Protein AF-A0A3M1DY25-F1 (afdb_monomer_lite)

Secondary structure (DSSP, 8-state):
-B-BS-TTT--B-HHHHHHHHHHHHHTT---EEPPPEEETTEEE---BEE----SS--HHHHHHHHHHHHHHHHHHHT--HHHHHHHHHHHHHHHS--

Radius of gyration: 14.25 Å; chains: 1; bounding box: 38×36×39 Å

Structure (mmCIF, N/CA/C/O backbone):
data_AF-A0A3M1DY25-F1
#
_entry.id   AF-A0A3M1DY25-F1
#
loop_
_atom_s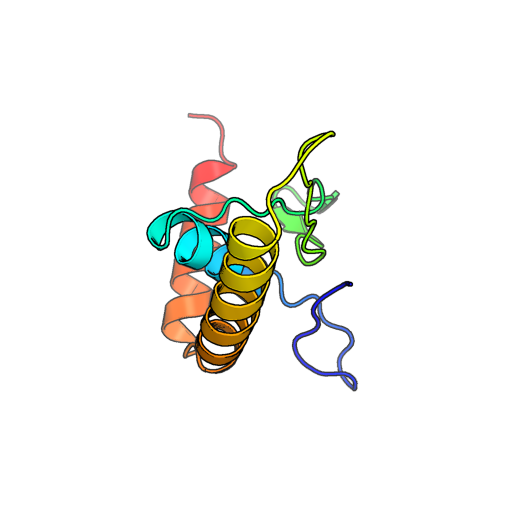ite.group_PDB
_atom_site.id
_atom_site.type_symbol
_atom_site.label_atom_id
_atom_site.label_alt_id
_atom_site.label_comp_id
_atom_site.label_asym_id
_atom_site.label_entity_id
_atom_site.label_seq_id
_atom_site.pdbx_PDB_ins_code
_atom_site.Cartn_x
_atom_site.Cartn_y
_atom_site.Cartn_z
_atom_site.occupancy
_atom_site.B_iso_or_equiv
_atom_site.auth_seq_id
_atom_site.auth_comp_id
_atom_site.auth_asym_id
_atom_site.auth_atom_id
_atom_site.pdbx_PDB_model_num
ATOM 1 N N . MET A 1 1 ? 3.715 -8.917 5.740 1.00 70.44 1 MET A N 1
ATOM 2 C CA . MET A 1 1 ? 3.634 -9.826 4.577 1.00 70.44 1 MET A CA 1
ATOM 3 C C . MET A 1 1 ? 4.396 -9.166 3.447 1.00 70.44 1 MET A C 1
ATOM 5 O O . MET A 1 1 ? 4.278 -7.955 3.309 1.00 70.44 1 MET A O 1
ATOM 9 N N . GLU A 1 2 ? 5.190 -9.928 2.703 1.00 81.88 2 GLU A N 1
ATOM 10 C CA . GLU A 1 2 ? 5.897 -9.444 1.514 1.00 81.88 2 GLU A CA 1
ATOM 11 C C . GLU A 1 2 ? 5.065 -9.744 0.264 1.00 81.88 2 GLU A C 1
ATOM 13 O O . GLU A 1 2 ? 4.595 -10.869 0.094 1.00 81.88 2 GLU A O 1
ATOM 18 N N . LEU A 1 3 ? 4.866 -8.744 -0.597 1.00 86.06 3 LEU A N 1
ATOM 19 C CA . LEU A 1 3 ? 4.169 -8.916 -1.872 1.00 86.06 3 LEU A CA 1
ATOM 20 C C . LEU A 1 3 ? 5.149 -9.370 -2.959 1.00 86.06 3 LEU A C 1
ATOM 22 O O . LEU A 1 3 ? 6.236 -8.807 -3.104 1.00 86.06 3 LEU A O 1
ATOM 26 N N . VAL A 1 4 ? 4.766 -10.370 -3.746 1.00 89.44 4 VAL A N 1
ATOM 27 C CA . VAL A 1 4 ? 5.542 -10.858 -4.896 1.00 89.44 4 VAL A CA 1
ATOM 28 C C . VAL A 1 4 ? 4.686 -10.804 -6.154 1.00 89.44 4 VAL A C 1
ATOM 30 O O . VAL A 1 4 ? 3.470 -10.954 -6.072 1.00 89.44 4 VAL A O 1
ATOM 33 N N . GLU A 1 5 ? 5.311 -10.577 -7.308 1.00 86.88 5 GLU A N 1
ATOM 34 C CA . GLU A 1 5 ? 4.618 -10.500 -8.606 1.00 86.88 5 GLU A CA 1
ATOM 35 C C . GLU A 1 5 ? 3.950 -11.833 -8.969 1.00 86.88 5 GLU A C 1
ATOM 37 O O . GLU A 1 5 ? 2.895 -11.865 -9.594 1.00 86.88 5 GLU A O 1
ATOM 42 N N . GLY A 1 6 ? 4.548 -12.936 -8.522 1.00 84.06 6 GLY A N 1
ATOM 43 C CA . GLY A 1 6 ? 3.968 -14.267 -8.592 1.00 84.06 6 GLY A CA 1
ATOM 44 C C . GLY A 1 6 ? 4.734 -15.229 -7.685 1.00 84.06 6 GLY A C 1
ATOM 45 O O . GLY A 1 6 ? 5.951 -15.064 -7.511 1.00 84.06 6 GLY A O 1
ATOM 46 N N . PRO A 1 7 ? 4.062 -16.225 -7.083 1.00 80.38 7 PRO A N 1
ATOM 47 C CA . PRO A 1 7 ? 4.708 -17.190 -6.194 1.00 80.38 7 PRO A CA 1
ATOM 48 C C . PRO A 1 7 ? 5.820 -17.990 -6.891 1.00 80.38 7 PRO A C 1
ATOM 50 O O . PRO A 1 7 ? 6.780 -18.397 -6.245 1.00 80.38 7 PRO A O 1
ATOM 53 N N . GLU A 1 8 ? 5.721 -18.187 -8.205 1.00 85.56 8 GLU A N 1
ATOM 54 C CA . GLU A 1 8 ? 6.708 -18.888 -9.027 1.00 85.56 8 GLU A CA 1
ATOM 55 C C . GLU A 1 8 ? 7.959 -18.062 -9.342 1.00 85.56 8 GLU A C 1
ATOM 57 O O . GLU A 1 8 ? 9.034 -18.630 -9.530 1.00 85.56 8 GLU A O 1
ATOM 62 N N . THR A 1 9 ? 7.837 -16.733 -9.403 1.00 83.88 9 THR A N 1
ATOM 63 C CA . THR A 1 9 ? 8.966 -15.854 -9.740 1.00 83.88 9 THR A CA 1
ATOM 64 C C . THR A 1 9 ? 9.733 -15.412 -8.500 1.00 83.88 9 THR A C 1
ATOM 66 O O . THR A 1 9 ? 10.937 -15.172 -8.579 1.00 83.88 9 THR A O 1
ATOM 69 N N . GLY A 1 10 ? 9.039 -15.268 -7.363 1.00 82.38 10 GLY A N 1
ATOM 70 C CA . GLY A 1 10 ? 9.601 -14.691 -6.140 1.00 82.38 10 GLY A CA 1
ATOM 71 C C . GLY A 1 10 ? 10.086 -13.247 -6.314 1.00 82.38 10 GLY A C 1
ATOM 72 O O . GLY A 1 10 ? 10.803 -12.733 -5.456 1.00 82.38 10 GLY A O 1
ATOM 73 N N . VAL A 1 11 ? 9.732 -12.590 -7.426 1.00 87.69 11 VAL A N 1
ATOM 74 C CA . VAL A 1 11 ? 10.137 -11.215 -7.714 1.00 87.69 11 VAL A CA 1
ATOM 75 C C . VAL A 1 11 ? 9.342 -10.281 -6.801 1.00 87.69 11 VAL A C 1
ATOM 77 O O . VAL A 1 11 ? 8.112 -10.361 -6.794 1.00 87.69 11 VAL A O 1
ATOM 80 N N . PRO A 1 12 ? 10.000 -9.392 -6.036 1.00 88.75 12 PRO A N 1
ATOM 81 C CA . PRO A 1 12 ? 9.307 -8.434 -5.182 1.00 88.75 12 PRO A CA 1
ATOM 82 C C . PRO A 1 12 ? 8.356 -7.542 -5.985 1.00 88.75 12 PRO A C 1
ATOM 84 O O . PRO A 1 12 ? 8.797 -6.870 -6.917 1.00 88.75 12 PRO A O 1
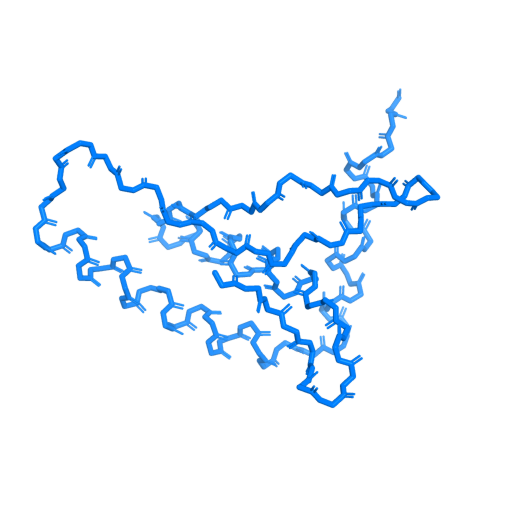ATOM 87 N N . ALA A 1 13 ? 7.087 -7.466 -5.577 1.00 91.50 13 ALA A N 1
ATOM 88 C CA . ALA A 1 13 ? 6.087 -6.585 -6.185 1.00 91.50 13 ALA A CA 1
ATOM 89 C C . ALA A 1 13 ? 6.237 -5.146 -5.670 1.00 91.50 13 ALA A C 1
ATOM 91 O O . ALA A 1 13 ? 5.374 -4.604 -4.977 1.00 91.50 13 ALA A O 1
ATOM 92 N N . THR A 1 14 ? 7.394 -4.552 -5.951 1.00 91.00 14 THR A N 1
ATOM 93 C CA . THR A 1 14 ? 7.830 -3.273 -5.380 1.00 91.00 14 THR A CA 1
ATOM 94 C C . THR A 1 14 ? 6.908 -2.130 -5.804 1.00 91.00 14 THR A C 1
ATOM 96 O O . THR A 1 14 ? 6.414 -1.385 -4.962 1.00 91.00 14 THR A O 1
ATOM 99 N N . GLU A 1 15 ? 6.618 -2.018 -7.097 1.00 91.94 15 GLU A N 1
ATOM 100 C CA . GLU A 1 15 ? 5.788 -0.949 -7.652 1.00 91.94 15 GLU A CA 1
ATOM 101 C C . GLU A 1 15 ? 4.339 -1.055 -7.165 1.00 91.94 15 GLU A C 1
ATOM 103 O O . GLU A 1 15 ? 3.715 -0.046 -6.842 1.00 91.94 15 GLU A O 1
ATOM 108 N N . ARG A 1 16 ? 3.816 -2.280 -7.033 1.00 93.38 16 ARG A N 1
ATOM 109 C CA . ARG A 1 16 ? 2.472 -2.511 -6.484 1.00 93.38 16 ARG A CA 1
ATOM 110 C C . ARG A 1 16 ? 2.381 -2.178 -5.011 1.00 93.38 16 ARG A C 1
ATOM 112 O O . ARG A 1 16 ? 1.389 -1.598 -4.591 1.00 93.38 16 ARG A O 1
ATOM 119 N N . ALA A 1 17 ? 3.403 -2.518 -4.232 1.00 93.19 17 ALA A N 1
ATOM 120 C CA . ALA A 1 17 ? 3.445 -2.160 -2.824 1.00 93.19 17 ALA A CA 1
ATOM 121 C C . ALA A 1 17 ? 3.486 -0.635 -2.632 1.00 93.19 17 ALA A C 1
ATOM 123 O O . ALA A 1 17 ? 2.801 -0.113 -1.755 1.00 93.19 17 ALA A O 1
ATOM 124 N N . VAL A 1 18 ? 4.217 0.091 -3.485 1.00 92.25 18 VAL A N 1
ATOM 125 C CA . VAL A 1 18 ? 4.202 1.564 -3.499 1.00 92.25 18 VAL A CA 1
ATOM 126 C C . VAL A 1 18 ? 2.823 2.103 -3.863 1.00 92.25 18 VAL A C 1
ATOM 128 O O . VAL A 1 18 ? 2.282 2.907 -3.104 1.00 92.25 18 VAL A O 1
ATOM 131 N N . ALA A 1 19 ? 2.214 1.607 -4.943 1.00 94.50 19 ALA A N 1
ATOM 132 C CA . ALA A 1 19 ? 0.866 2.013 -5.332 1.00 94.50 19 ALA A CA 1
ATOM 133 C C . ALA A 1 19 ? -0.154 1.770 -4.216 1.00 94.50 19 ALA A C 1
ATOM 135 O O . ALA A 1 19 ? -0.961 2.643 -3.920 1.00 94.50 19 ALA A O 1
ATOM 136 N N . LEU A 1 20 ? -0.097 0.603 -3.569 1.00 95.25 20 LEU A N 1
ATOM 137 C CA . LEU A 1 20 ? -0.985 0.229 -2.471 1.00 95.25 20 LEU A CA 1
ATOM 138 C C . LEU A 1 20 ? -0.964 1.275 -1.354 1.00 95.25 20 LEU A C 1
ATOM 140 O O . LEU A 1 20 ? -2.019 1.696 -0.881 1.00 95.25 20 LEU A O 1
ATOM 144 N N . VAL A 1 21 ? 0.228 1.714 -0.942 1.00 94.06 21 VAL A N 1
ATOM 145 C CA . VAL A 1 21 ? 0.375 2.708 0.129 1.00 94.06 21 VAL A CA 1
ATOM 146 C C . VAL A 1 21 ? -0.116 4.088 -0.305 1.00 94.06 21 VAL A C 1
ATOM 148 O O . VAL A 1 21 ? -0.819 4.740 0.468 1.00 94.06 21 VAL A O 1
ATOM 151 N N . GLU A 1 22 ? 0.190 4.521 -1.530 1.00 94.19 22 GLU A N 1
ATOM 152 C CA . GLU A 1 22 ? -0.304 5.800 -2.062 1.00 94.19 22 GLU A CA 1
ATOM 153 C C . GLU A 1 22 ? -1.840 5.815 -2.149 1.00 94.19 22 GLU A C 1
ATOM 155 O O . GLU A 1 22 ? -2.489 6.715 -1.616 1.00 94.19 22 GLU A O 1
ATOM 160 N N . MET A 1 23 ? -2.434 4.762 -2.713 1.00 96.69 23 MET A N 1
ATOM 161 C CA . MET A 1 23 ? -3.884 4.601 -2.854 1.00 96.69 23 MET A CA 1
ATOM 162 C C . MET A 1 23 ? -4.610 4.482 -1.505 1.00 96.69 23 MET A C 1
ATOM 164 O O . MET A 1 23 ? -5.754 4.927 -1.367 1.00 96.69 23 MET A O 1
ATOM 168 N N . ALA A 1 24 ? -3.986 3.873 -0.495 1.00 95.56 24 ALA A N 1
ATOM 169 C CA . ALA A 1 24 ? -4.538 3.837 0.857 1.00 95.56 24 ALA A CA 1
ATOM 170 C C . ALA A 1 24 ? -4.507 5.225 1.511 1.00 95.56 24 ALA A C 1
ATOM 172 O O . ALA A 1 24 ? -5.485 5.638 2.144 1.00 95.56 24 ALA A O 1
ATOM 173 N N . MET A 1 25 ? -3.419 5.976 1.307 1.00 94.44 25 MET A N 1
ATOM 174 C CA . MET A 1 25 ? -3.268 7.331 1.834 1.00 94.44 25 MET A CA 1
ATOM 175 C C . MET A 1 25 ? -4.331 8.276 1.260 1.00 94.44 25 MET A C 1
ATOM 177 O O . MET A 1 25 ? -4.931 9.045 2.013 1.00 94.44 25 MET A O 1
ATOM 181 N N . GLU A 1 26 ? -4.650 8.157 -0.033 1.00 96.19 26 GLU A N 1
ATOM 182 C CA . GLU A 1 26 ? -5.763 8.875 -0.678 1.00 96.19 26 GLU A CA 1
ATOM 183 C C . GLU A 1 26 ? -7.126 8.574 -0.026 1.00 96.19 26 GLU A C 1
ATOM 185 O O . GLU A 1 26 ? -8.011 9.429 0.011 1.00 96.19 26 GLU A O 1
ATOM 190 N N . ARG A 1 27 ? -7.281 7.389 0.580 1.00 96.38 27 ARG A N 1
ATOM 191 C CA . ARG A 1 27 ? -8.473 6.959 1.337 1.00 96.38 27 ARG A CA 1
ATOM 192 C C . ARG A 1 27 ? -8.395 7.275 2.839 1.00 96.38 27 ARG A C 1
ATOM 194 O O . ARG A 1 27 ? -9.248 6.835 3.618 1.00 96.38 27 ARG A O 1
ATOM 201 N N . SER A 1 28 ? -7.420 8.094 3.242 1.00 93.06 28 SER A N 1
ATOM 202 C CA . SER A 1 28 ? -7.132 8.485 4.631 1.00 93.06 28 SER A CA 1
ATOM 203 C C . SER A 1 28 ? -6.695 7.329 5.542 1.00 93.06 28 SER A C 1
ATOM 205 O O . SER A 1 28 ? -6.941 7.373 6.747 1.00 93.06 28 SER A O 1
ATOM 207 N N . VAL A 1 29 ? -6.043 6.304 4.987 1.00 92.94 29 VAL A N 1
ATOM 208 C CA . VAL A 1 29 ? -5.436 5.205 5.750 1.00 92.94 29 VAL A CA 1
ATOM 209 C C . VAL A 1 29 ? -3.938 5.182 5.482 1.00 92.94 29 VAL A C 1
ATOM 211 O O . VAL A 1 29 ? -3.497 5.162 4.340 1.00 92.94 29 VAL A O 1
ATOM 214 N N . ILE A 1 30 ? -3.139 5.207 6.547 1.00 92.25 30 ILE A N 1
ATOM 215 C CA . ILE A 1 30 ? -1.683 5.271 6.434 1.00 92.25 30 ILE A CA 1
ATOM 216 C C . ILE A 1 30 ? -1.112 3.876 6.661 1.00 92.25 30 ILE A C 1
ATOM 218 O O . ILE A 1 30 ? -1.157 3.343 7.771 1.00 92.25 30 ILE A O 1
ATOM 222 N N . PHE A 1 31 ? -0.527 3.325 5.606 1.00 92.12 31 PHE A N 1
ATOM 223 C CA . PHE A 1 31 ? 0.362 2.176 5.683 1.00 92.12 31 PHE A CA 1
ATOM 224 C C . PHE A 1 31 ? 1.799 2.628 5.462 1.00 92.12 31 PHE A C 1
ATOM 226 O O . PHE A 1 31 ? 2.058 3.703 4.926 1.00 92.12 31 PHE A O 1
ATOM 233 N N . ASP A 1 32 ? 2.738 1.804 5.900 1.00 90.19 32 ASP A N 1
ATOM 234 C CA . ASP A 1 32 ? 4.157 2.039 5.670 1.00 90.19 32 ASP A CA 1
ATOM 235 C C . ASP A 1 32 ? 4.744 0.882 4.865 1.00 90.19 32 ASP A C 1
ATOM 237 O O . ASP A 1 32 ? 4.190 -0.219 4.842 1.00 90.19 32 ASP A O 1
ATOM 241 N N . LEU A 1 33 ? 5.875 1.129 4.220 1.00 87.81 33 LEU A N 1
ATOM 242 C CA . LEU A 1 33 ? 6.644 0.086 3.558 1.00 87.81 33 LEU A CA 1
ATOM 243 C C . LEU A 1 33 ? 7.889 -0.248 4.369 1.00 87.81 33 LEU A C 1
ATOM 245 O O . LEU A 1 33 ? 8.356 0.534 5.198 1.00 87.81 33 LEU A O 1
ATOM 249 N N . ASP A 1 34 ? 8.455 -1.422 4.120 1.00 81.31 34 ASP A N 1
ATOM 250 C CA . ASP A 1 34 ? 9.826 -1.683 4.534 1.00 81.31 34 ASP A CA 1
ATOM 251 C C . ASP A 1 34 ? 10.781 -0.615 3.989 1.00 81.31 34 ASP A C 1
ATOM 253 O O . ASP A 1 34 ? 10.604 -0.086 2.887 1.00 81.31 34 ASP A O 1
ATOM 257 N N . THR A 1 35 ? 11.788 -0.274 4.798 1.00 71.25 35 THR A N 1
ATOM 258 C CA . THR A 1 35 ? 12.885 0.574 4.336 1.00 71.25 35 THR A CA 1
ATOM 259 C C . THR A 1 35 ? 13.546 -0.159 3.171 1.00 71.25 35 THR A C 1
ATOM 261 O O . THR A 1 35 ? 13.952 -1.305 3.363 1.00 71.25 35 THR A O 1
ATOM 264 N N . PRO A 1 36 ? 13.630 0.448 1.976 1.00 69.25 36 PRO A N 1
ATOM 265 C CA . PRO A 1 36 ? 14.179 -0.240 0.820 1.00 69.25 36 PRO A CA 1
ATOM 266 C C . PRO A 1 36 ? 15.659 -0.559 1.038 1.00 69.25 36 PRO A C 1
ATOM 268 O O . PRO A 1 36 ? 16.419 0.296 1.501 1.00 69.25 36 PRO A O 1
ATOM 271 N N . ASP A 1 37 ? 16.078 -1.752 0.625 1.00 68.62 37 ASP A N 1
ATOM 272 C CA . ASP A 1 37 ? 17.491 -2.009 0.363 1.00 68.62 37 ASP A CA 1
ATOM 273 C C . ASP A 1 37 ? 17.887 -1.180 -0.863 1.00 68.62 37 ASP A C 1
ATOM 275 O O . ASP A 1 37 ? 17.168 -1.165 -1.857 1.00 68.62 37 ASP A O 1
ATOM 279 N N . VAL A 1 38 ? 19.026 -0.490 -0.851 1.00 67.94 38 VAL A N 1
ATOM 280 C CA . VAL A 1 38 ? 19.523 0.170 -2.070 1.00 67.94 38 VAL A CA 1
ATOM 281 C C . VAL A 1 38 ? 20.489 -0.774 -2.771 1.00 67.94 38 VAL A C 1
ATOM 283 O O . VAL A 1 38 ? 21.583 -1.038 -2.27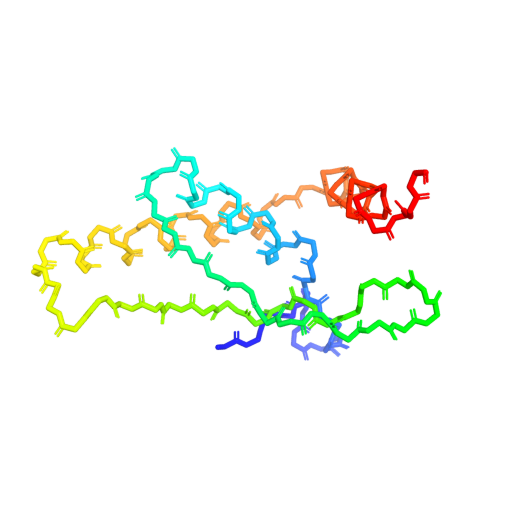3 1.00 67.94 38 VAL A O 1
ATOM 286 N N . VAL A 1 39 ? 20.106 -1.269 -3.947 1.00 67.06 39 VAL A N 1
ATOM 287 C CA . VAL A 1 39 ? 20.943 -2.138 -4.782 1.00 67.06 39 VAL A CA 1
ATOM 288 C C . VAL A 1 39 ? 21.254 -1.397 -6.078 1.00 67.06 39 VAL A C 1
ATOM 290 O O . VAL A 1 39 ? 20.352 -0.979 -6.795 1.00 67.06 39 VAL A O 1
ATOM 293 N N . HIS A 1 40 ? 22.541 -1.190 -6.371 1.00 69.12 40 HIS A N 1
ATOM 294 C CA . HIS A 1 40 ? 23.009 -0.438 -7.549 1.00 69.12 40 HIS A CA 1
ATOM 295 C C . HIS A 1 40 ? 22.422 0.983 -7.690 1.00 69.12 40 HIS A C 1
ATOM 297 O O . HIS A 1 40 ? 22.223 1.466 -8.799 1.00 69.12 40 HIS A O 1
ATOM 303 N N . GLY A 1 41 ? 22.155 1.665 -6.571 1.00 65.44 41 GLY A N 1
ATOM 304 C CA . GLY A 1 41 ? 21.575 3.016 -6.578 1.00 65.44 41 GLY A CA 1
ATOM 305 C C . GLY A 1 41 ? 20.062 3.051 -6.812 1.00 65.44 41 GLY A C 1
ATOM 306 O O . GLY A 1 41 ? 19.501 4.135 -6.936 1.00 65.44 41 GLY A O 1
ATOM 307 N N . LEU A 1 42 ? 19.401 1.890 -6.842 1.00 62.62 42 LEU A N 1
ATOM 308 C CA . LEU A 1 42 ? 17.954 1.763 -6.985 1.00 62.62 42 LEU A CA 1
ATOM 309 C C . LEU A 1 42 ? 17.331 1.191 -5.702 1.00 62.62 42 LEU A C 1
ATOM 311 O O . LEU A 1 42 ? 17.931 0.302 -5.088 1.00 62.62 42 LEU A O 1
ATOM 315 N N . PRO A 1 43 ? 16.132 1.649 -5.295 1.00 64.88 43 PRO A N 1
ATOM 316 C CA . PRO A 1 43 ? 15.376 1.000 -4.233 1.00 64.88 43 PRO A CA 1
ATOM 317 C C . PRO A 1 43 ? 14.994 -0.417 -4.680 1.00 64.88 43 PRO A C 1
ATOM 319 O O . PRO A 1 43 ? 14.240 -0.598 -5.633 1.00 64.88 43 PRO A O 1
ATOM 322 N N . ALA A 1 44 ? 15.510 -1.422 -3.991 1.00 68.44 44 ALA A N 1
ATOM 323 C CA . ALA A 1 44 ? 15.179 -2.826 -4.149 1.00 68.44 44 ALA A CA 1
ATOM 324 C C . ALA A 1 44 ? 14.401 -3.314 -2.918 1.00 68.44 44 ALA A C 1
ATOM 326 O O . ALA A 1 44 ? 14.621 -2.851 -1.800 1.00 68.44 44 ALA A O 1
ATOM 327 N N . ARG A 1 45 ? 13.493 -4.279 -3.125 1.00 69.50 45 ARG A N 1
ATOM 328 C CA . ARG A 1 45 ? 12.765 -4.985 -2.048 1.00 69.50 45 ARG A CA 1
ATOM 329 C C . ARG A 1 45 ? 11.933 -4.066 -1.146 1.00 69.50 45 ARG A C 1
ATOM 331 O O . ARG A 1 45 ? 11.977 -4.155 0.075 1.00 69.50 45 ARG A O 1
ATOM 338 N N . ARG A 1 46 ? 11.135 -3.187 -1.759 1.00 78.69 46 ARG A N 1
ATOM 339 C CA . ARG A 1 46 ? 10.176 -2.332 -1.042 1.00 78.69 46 ARG A CA 1
ATOM 340 C C . ARG A 1 46 ? 8.756 -2.897 -1.127 1.00 78.69 46 ARG A C 1
ATOM 342 O O . ARG A 1 46 ? 7.847 -2.226 -1.594 1.00 78.69 46 ARG A O 1
ATOM 349 N N . ASN A 1 47 ? 8.587 -4.158 -0.737 1.00 86.75 47 ASN A N 1
ATOM 350 C CA . ASN A 1 47 ? 7.363 -4.939 -0.957 1.00 86.75 47 ASN A CA 1
ATOM 351 C C . ASN A 1 47 ? 6.669 -5.423 0.329 1.00 86.75 47 ASN A C 1
ATOM 353 O O . ASN A 1 47 ? 5.605 -6.039 0.255 1.00 86.75 47 ASN A O 1
ATOM 357 N N . GLY A 1 48 ? 7.251 -5.165 1.501 1.00 89.00 48 GLY A N 1
ATOM 358 C CA . GLY A 1 48 ? 6.616 -5.434 2.787 1.00 89.00 48 GLY A CA 1
ATOM 359 C C . GLY A 1 48 ? 5.703 -4.288 3.210 1.00 89.00 48 GLY A C 1
ATOM 360 O O . GLY A 1 48 ? 6.183 -3.181 3.447 1.00 89.00 48 GLY A O 1
ATOM 361 N N . VAL A 1 49 ? 4.396 -4.548 3.324 1.00 89.56 49 VAL A N 1
ATOM 362 C CA . VAL A 1 49 ? 3.417 -3.566 3.823 1.00 89.56 49 VAL A CA 1
ATOM 363 C C . VAL A 1 49 ? 3.267 -3.709 5.336 1.00 89.56 49 VAL A C 1
ATOM 365 O O . VAL A 1 49 ? 3.054 -4.810 5.858 1.00 89.56 49 VAL A O 1
ATOM 368 N N . LYS A 1 50 ? 3.379 -2.586 6.047 1.00 88.94 50 LYS A N 1
ATOM 369 C CA . LYS A 1 50 ? 3.295 -2.492 7.504 1.00 88.94 50 LYS A CA 1
ATOM 370 C C . LYS A 1 50 ? 2.049 -1.733 7.924 1.00 88.94 50 LYS A C 1
ATOM 372 O O . LYS A 1 50 ? 1.846 -0.580 7.549 1.00 88.94 50 LYS A O 1
ATOM 377 N N . ILE A 1 51 ? 1.286 -2.364 8.807 1.00 86.44 51 ILE A N 1
ATOM 378 C CA . ILE A 1 51 ? 0.201 -1.734 9.553 1.00 86.44 51 ILE A CA 1
ATOM 379 C C . ILE A 1 51 ? 0.764 -1.367 10.927 1.00 86.44 51 ILE A C 1
ATOM 381 O O . ILE A 1 51 ? 1.242 -2.234 11.658 1.00 86.44 51 ILE A O 1
ATOM 385 N N . LYS A 1 52 ? 0.757 -0.075 11.261 1.00 81.00 52 LYS A N 1
ATOM 386 C CA . LYS A 1 52 ? 1.254 0.455 12.540 1.00 81.00 52 LYS A CA 1
ATOM 387 C C . LYS A 1 52 ? 0.087 1.093 13.298 1.00 81.00 52 LYS A C 1
ATOM 389 O O . LYS A 1 52 ? -0.080 2.310 13.220 1.00 81.00 52 LYS A O 1
ATOM 394 N N . PRO A 1 53 ? -0.755 0.297 13.980 1.00 78.00 53 PRO A N 1
ATOM 395 C CA . PRO A 1 53 ? -1.868 0.858 14.725 1.00 78.00 53 PRO A CA 1
ATOM 396 C C . PRO A 1 53 ? -1.345 1.698 15.905 1.00 78.00 53 PRO A C 1
ATOM 398 O O . PRO A 1 53 ? -0.300 1.375 16.481 1.00 78.00 53 PRO A O 1
ATOM 401 N N . PRO A 1 54 ? -2.047 2.777 16.286 1.00 81.81 54 PRO A N 1
ATOM 402 C CA . PRO A 1 54 ? -1.763 3.493 17.525 1.00 81.81 54 PRO A CA 1
ATOM 403 C C . PRO A 1 54 ? -1.987 2.586 18.747 1.00 81.81 54 PRO A C 1
ATOM 405 O O . PRO A 1 54 ? -2.686 1.578 18.665 1.00 81.81 54 PRO A O 1
ATOM 408 N N . LEU A 1 55 ? -1.430 2.972 19.905 1.00 80.50 55 LEU A N 1
ATOM 409 C CA . LEU A 1 55 ? -1.564 2.224 21.171 1.00 80.50 55 LEU A CA 1
ATOM 410 C C . LEU A 1 55 ? -3.035 1.952 21.547 1.00 80.50 55 LEU A C 1
ATOM 412 O O . LEU A 1 55 ? -3.345 0.957 22.193 1.00 80.50 55 LEU A O 1
ATOM 416 N N . THR A 1 56 ? -3.926 2.846 21.122 1.00 86.81 56 THR A N 1
ATOM 417 C CA . THR A 1 56 ? -5.379 2.719 21.216 1.00 86.81 56 THR A CA 1
ATOM 418 C C . THR A 1 56 ? -5.983 3.038 19.854 1.00 86.81 56 THR A C 1
ATOM 420 O O . THR A 1 56 ? -5.775 4.142 19.348 1.00 86.81 56 THR A O 1
ATOM 423 N N . ILE A 1 57 ? -6.737 2.101 19.284 1.00 91.31 57 ILE A N 1
ATOM 424 C CA . ILE A 1 57 ? -7.486 2.256 18.032 1.00 91.31 57 ILE A CA 1
ATOM 425 C C . ILE A 1 57 ? -8.947 1.880 18.296 1.00 91.31 57 ILE A C 1
ATOM 427 O O . ILE A 1 57 ? -9.201 0.935 19.045 1.00 91.31 57 ILE A O 1
ATOM 431 N N . ALA A 1 58 ? -9.896 2.636 17.743 1.00 93.56 58 ALA A N 1
ATOM 432 C CA . ALA A 1 58 ? -11.308 2.261 17.807 1.00 93.56 58 ALA A CA 1
ATOM 433 C C . ALA A 1 58 ? -11.599 1.099 16.841 1.00 93.56 58 ALA A C 1
ATOM 435 O O . ALA A 1 58 ? -10.943 0.986 15.803 1.00 93.56 58 ALA A O 1
ATOM 436 N N . GLU A 1 59 ? -12.579 0.254 17.159 1.00 93.31 59 GLU A N 1
ATOM 437 C CA . GLU A 1 59 ? -12.950 -0.902 16.327 1.00 93.31 59 GLU A CA 1
ATOM 438 C C . GLU A 1 59 ? -13.336 -0.459 14.911 1.00 93.31 59 GLU A C 1
ATOM 440 O O . GLU A 1 59 ? -12.805 -0.969 13.932 1.00 93.31 59 GLU A O 1
ATOM 445 N N . GLU A 1 60 ? -14.096 0.628 14.787 1.00 94.19 60 GLU A N 1
ATOM 446 C CA . GLU A 1 60 ? -14.521 1.168 13.494 1.00 94.19 60 GLU A CA 1
ATOM 447 C C . GLU A 1 60 ? -13.343 1.701 12.659 1.00 94.19 60 GLU A C 1
ATOM 449 O O . GLU A 1 60 ? -13.397 1.742 11.429 1.00 94.19 60 GLU A O 1
ATOM 454 N N . GLN A 1 61 ? -12.263 2.140 13.316 1.00 92.12 61 GLN A N 1
ATOM 455 C CA . GLN A 1 61 ? -11.039 2.558 12.630 1.00 92.12 61 GLN A CA 1
ATOM 456 C C . GLN A 1 61 ? -10.226 1.355 12.151 1.00 92.12 61 GLN A C 1
ATOM 458 O O . GLN A 1 61 ? -9.598 1.442 11.095 1.00 92.12 61 GLN A O 1
ATOM 463 N N . LEU A 1 62 ? -10.225 0.261 12.919 1.00 92.19 62 LEU A N 1
ATOM 464 C CA . LEU A 1 62 ? -9.611 -0.998 12.517 1.00 92.19 62 LEU A CA 1
ATOM 465 C C . LEU A 1 62 ? -10.344 -1.581 11.307 1.00 92.19 62 LEU A C 1
ATOM 467 O O . LEU A 1 62 ? -9.695 -1.849 10.299 1.00 92.19 62 LEU A O 1
ATOM 471 N N . ASP A 1 63 ? -11.669 -1.691 11.380 1.00 94.75 63 ASP A N 1
ATOM 472 C CA . ASP A 1 63 ? -12.500 -2.226 10.298 1.00 94.75 63 ASP A CA 1
ATOM 473 C C . ASP A 1 63 ? -12.302 -1.421 9.017 1.00 94.75 63 ASP A C 1
ATOM 475 O O . ASP A 1 63 ? -11.935 -1.968 7.980 1.00 94.75 63 ASP A O 1
ATOM 479 N N . ARG A 1 64 ? -12.380 -0.087 9.111 1.00 93.56 64 ARG A N 1
ATOM 480 C CA . ARG A 1 64 ? -12.112 0.787 7.965 1.00 93.56 64 ARG A CA 1
ATOM 481 C C . ARG A 1 64 ? -10.714 0.581 7.382 1.00 93.56 64 ARG A C 1
ATOM 483 O O . ARG A 1 64 ? -10.547 0.664 6.167 1.00 93.56 64 ARG A O 1
ATOM 490 N N . ALA A 1 65 ? -9.693 0.387 8.216 1.00 93.69 65 ALA A N 1
ATOM 491 C CA . ALA A 1 65 ? -8.336 0.169 7.725 1.00 93.69 65 ALA A CA 1
ATOM 492 C C . ALA A 1 65 ? -8.216 -1.162 6.969 1.00 93.69 65 ALA A C 1
ATOM 494 O O . ALA A 1 65 ? -7.526 -1.208 5.953 1.00 93.69 65 ALA A O 1
ATOM 495 N N . LEU A 1 66 ? -8.896 -2.213 7.436 1.00 94.25 66 LEU A N 1
ATOM 496 C CA . LEU A 1 66 ? -8.930 -3.518 6.777 1.00 94.25 66 LEU A CA 1
ATOM 497 C C . LEU A 1 66 ? -9.721 -3.470 5.462 1.00 94.25 66 LEU A C 1
ATOM 499 O O . LEU A 1 66 ? -9.203 -3.931 4.448 1.00 94.25 66 LEU A O 1
ATOM 503 N N . ASP A 1 67 ? -10.888 -2.821 5.449 1.00 96.62 67 ASP A N 1
ATOM 504 C CA . ASP A 1 67 ? -11.702 -2.631 4.239 1.00 96.62 67 ASP A CA 1
ATOM 505 C C . ASP A 1 67 ? -10.924 -1.868 3.159 1.00 96.62 67 ASP A C 1
ATOM 507 O O . ASP A 1 67 ? -10.897 -2.242 1.985 1.00 96.62 67 ASP A O 1
ATOM 511 N N . VAL A 1 68 ? -10.246 -0.784 3.557 1.00 96.56 68 VAL A N 1
ATOM 512 C CA . VAL A 1 68 ? -9.405 -0.013 2.638 1.00 96.56 68 VAL A CA 1
ATOM 513 C C . VAL A 1 68 ? -8.239 -0.859 2.148 1.00 96.56 68 VAL A C 1
ATOM 515 O O . VAL A 1 68 ? -7.949 -0.803 0.958 1.00 96.56 68 VAL A O 1
ATOM 518 N N . PHE A 1 69 ? -7.586 -1.625 3.030 1.00 95.12 69 PHE A N 1
ATOM 519 C CA . PHE A 1 69 ? -6.473 -2.501 2.663 1.00 95.12 69 PHE A CA 1
ATOM 520 C C . PHE A 1 69 ? -6.874 -3.519 1.591 1.00 95.12 69 PHE A C 1
ATOM 522 O O . PHE A 1 69 ? -6.157 -3.660 0.603 1.00 95.12 69 PHE A O 1
ATOM 529 N N . GLU A 1 70 ? -8.013 -4.191 1.763 1.00 95.81 70 GLU A N 1
ATOM 530 C CA . GLU A 1 70 ? -8.534 -5.157 0.792 1.00 95.81 70 GLU A CA 1
ATOM 531 C C . GLU A 1 70 ? -8.802 -4.489 -0.561 1.00 95.81 70 GLU A C 1
ATOM 533 O O . GLU A 1 70 ? -8.232 -4.903 -1.572 1.00 95.81 70 GLU A O 1
ATOM 538 N N . ALA A 1 71 ? -9.551 -3.382 -0.570 1.00 97.31 71 ALA A N 1
ATOM 539 C CA . ALA A 1 71 ? -9.881 -2.664 -1.800 1.00 97.31 71 ALA A CA 1
ATOM 540 C C . ALA A 1 71 ? -8.630 -2.190 -2.562 1.00 97.31 71 ALA A C 1
ATOM 542 O O . ALA A 1 71 ? -8.519 -2.370 -3.776 1.00 97.31 71 ALA A O 1
ATOM 543 N N . VAL A 1 72 ? -7.649 -1.606 -1.862 1.00 96.44 72 VAL A N 1
ATOM 544 C CA . VAL A 1 72 ? -6.424 -1.127 -2.524 1.00 96.44 72 VAL A CA 1
ATOM 545 C C . VAL A 1 72 ? -5.532 -2.270 -2.999 1.00 96.44 72 VAL A C 1
ATOM 547 O O . VAL A 1 72 ? -4.792 -2.099 -3.967 1.00 96.44 72 VAL A O 1
ATOM 550 N N . LEU A 1 73 ? -5.576 -3.428 -2.334 1.00 94.12 73 LEU A N 1
ATOM 551 C CA . LEU A 1 73 ? -4.812 -4.602 -2.735 1.00 94.12 73 LEU A CA 1
ATOM 552 C C . LEU A 1 73 ? -5.369 -5.179 -4.040 1.00 94.12 73 LEU A C 1
ATOM 554 O O . LEU A 1 73 ? -4.594 -5.452 -4.957 1.00 94.12 73 LEU A O 1
ATOM 558 N N . GLU A 1 74 ? -6.693 -5.295 -4.155 1.00 95.38 74 GLU A N 1
ATOM 559 C CA . GLU A 1 74 ? -7.3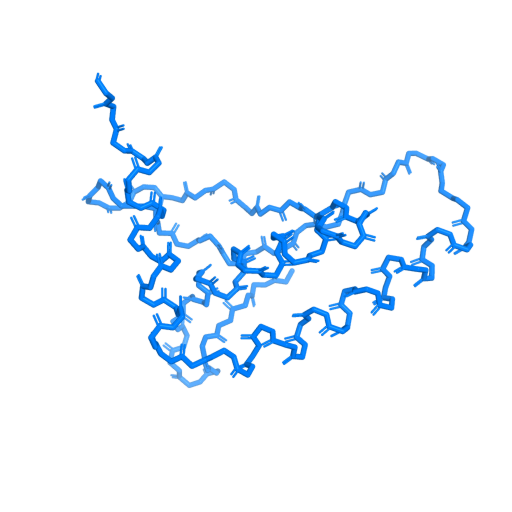64 -5.720 -5.389 1.00 95.38 74 GLU A CA 1
ATOM 560 C C . GLU A 1 74 ? -7.038 -4.786 -6.564 1.00 95.38 74 GLU A C 1
ATOM 562 O O . GLU A 1 74 ? -6.678 -5.242 -7.655 1.00 95.38 74 GLU A O 1
ATOM 567 N N . GLU A 1 75 ? -7.081 -3.473 -6.330 1.00 96.06 75 GLU A N 1
ATOM 568 C CA . GLU A 1 75 ? -6.742 -2.469 -7.341 1.00 96.06 75 GLU A CA 1
ATOM 569 C C . GLU A 1 75 ? -5.263 -2.532 -7.750 1.00 96.06 75 GLU A C 1
ATOM 571 O O . GLU A 1 75 ? -4.954 -2.533 -8.944 1.00 96.06 75 GLU A O 1
ATOM 576 N N . ALA A 1 76 ? -4.343 -2.645 -6.783 1.00 93.69 76 ALA A N 1
ATOM 577 C CA . ALA A 1 76 ? -2.905 -2.715 -7.043 1.00 93.69 76 ALA A CA 1
ATOM 578 C C . ALA A 1 76 ? -2.524 -3.940 -7.888 1.00 93.69 76 ALA A C 1
ATOM 580 O O . ALA A 1 76 ? -1.666 -3.849 -8.771 1.00 93.69 76 ALA A O 1
ATOM 581 N N . VAL A 1 77 ? -3.168 -5.089 -7.660 1.00 89.56 77 VAL A N 1
ATOM 582 C CA . VAL A 1 77 ? -2.939 -6.308 -8.454 1.00 89.56 77 VAL A CA 1
ATOM 583 C C . VAL A 1 77 ? -3.357 -6.100 -9.912 1.00 89.56 77 VAL A C 1
ATOM 585 O O . VAL A 1 77 ? -2.654 -6.552 -10.819 1.00 89.56 77 VAL A 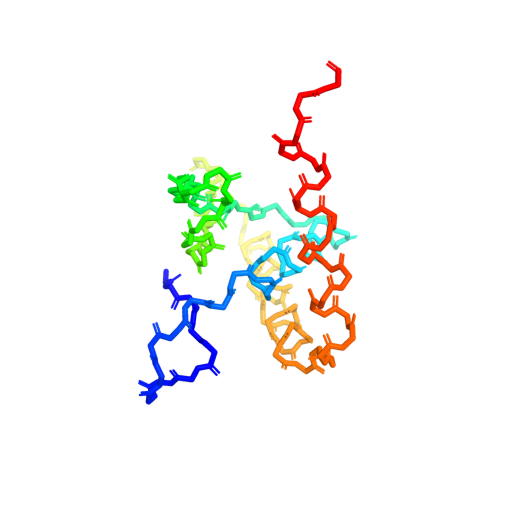O 1
ATOM 588 N N . CYS A 1 78 ? -4.433 -5.350 -10.145 1.00 93.00 78 CYS A N 1
ATOM 589 C CA . CYS A 1 78 ? -4.976 -5.079 -11.476 1.00 93.00 78 CYS A CA 1
ATOM 590 C C . CYS A 1 78 ? -4.229 -3.987 -12.263 1.00 93.00 78 CYS A C 1
ATOM 592 O O . CYS A 1 78 ? -4.587 -3.720 -13.414 1.00 93.00 78 CYS A O 1
ATOM 594 N N . LEU A 1 79 ? -3.204 -3.346 -11.686 1.00 94.69 79 LEU A N 1
ATOM 595 C CA . LEU A 1 79 ? -2.483 -2.270 -12.364 1.00 94.69 79 LEU A CA 1
ATOM 596 C C . LEU A 1 79 ? -1.802 -2.759 -13.655 1.00 94.69 79 LEU A C 1
ATOM 598 O O . LEU A 1 79 ? -1.072 -3.758 -13.639 1.00 94.69 79 LEU A O 1
ATOM 602 N N . PRO A 1 80 ? -1.987 -2.044 -14.781 1.00 95.25 80 PRO A N 1
ATOM 603 C CA . PRO A 1 80 ? -1.343 -2.395 -16.036 1.00 95.25 80 PRO A CA 1
ATOM 604 C C . PRO A 1 80 ? 0.158 -2.095 -15.983 1.00 95.25 80 PRO A C 1
ATOM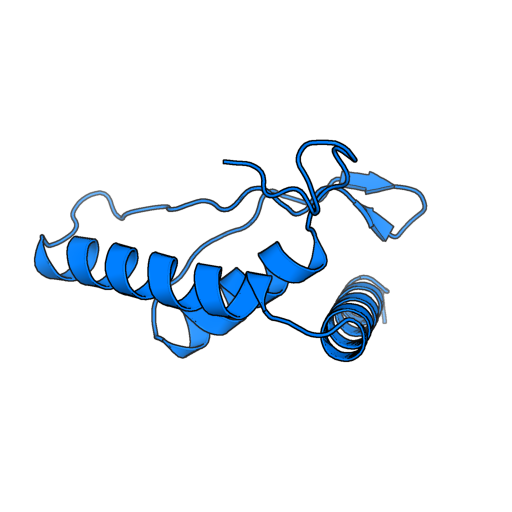 606 O O . PRO A 1 80 ? 0.607 -1.194 -15.274 1.00 95.25 80 PRO A O 1
ATOM 609 N N . ALA A 1 81 ? 0.938 -2.787 -16.818 1.00 92.44 81 ALA A N 1
ATOM 610 C CA . ALA A 1 81 ? 2.392 -2.616 -16.885 1.00 92.44 81 ALA A CA 1
ATOM 611 C C . ALA A 1 81 ? 2.836 -1.155 -17.100 1.00 92.44 81 ALA A C 1
ATOM 613 O O . ALA A 1 81 ? 3.839 -0.728 -16.535 1.00 92.44 81 ALA A O 1
ATOM 614 N N . SER A 1 82 ? 2.071 -0.368 -17.862 1.00 95.62 82 SER A N 1
ATOM 615 C CA . SER A 1 82 ? 2.347 1.057 -18.073 1.00 95.62 82 SER A CA 1
ATOM 616 C C . SER A 1 82 ? 2.245 1.892 -16.793 1.00 95.62 82 SER A C 1
ATOM 618 O O . SER A 1 82 ? 3.032 2.817 -16.610 1.00 95.62 82 SER A O 1
ATOM 620 N N . ALA A 1 83 ? 1.307 1.568 -15.898 1.00 95.00 83 ALA A N 1
ATOM 621 C CA . ALA A 1 83 ? 1.172 2.247 -14.613 1.00 95.00 83 ALA A CA 1
ATOM 622 C C . ALA A 1 83 ? 2.339 1.895 -13.680 1.00 95.00 83 ALA A C 1
ATOM 624 O O . ALA A 1 83 ? 2.897 2.777 -13.032 1.00 95.00 83 ALA A O 1
ATOM 625 N N . LEU A 1 84 ? 2.754 0.626 -13.663 1.00 92.81 84 LEU A N 1
ATOM 626 C CA . LEU A 1 84 ? 3.899 0.175 -12.865 1.00 92.81 84 LEU A CA 1
ATOM 627 C C . LEU A 1 84 ? 5.200 0.839 -13.314 1.00 92.81 84 LEU A C 1
ATOM 629 O O . LEU A 1 84 ? 5.983 1.281 -12.480 1.00 92.81 84 LEU A O 1
ATOM 633 N N . GLU A 1 85 ? 5.414 0.957 -14.625 1.00 92.06 85 GLU A N 1
ATOM 634 C CA . GLU A 1 85 ? 6.600 1.625 -15.166 1.00 92.06 85 GLU A CA 1
ATOM 635 C C . GLU A 1 85 ? 6.627 3.114 -14.794 1.00 92.06 85 GLU A C 1
ATOM 637 O O . GLU A 1 85 ? 7.670 3.650 -14.422 1.00 92.06 85 GLU A O 1
ATOM 642 N N . TYR A 1 86 ? 5.468 3.776 -14.803 1.00 92.94 86 TYR A N 1
ATOM 643 C CA . TYR A 1 86 ? 5.349 5.154 -14.328 1.00 92.94 86 TYR A CA 1
ATOM 644 C C . TYR A 1 86 ? 5.696 5.294 -12.837 1.00 92.94 86 TYR A C 1
ATOM 646 O O . TYR A 1 86 ? 6.430 6.209 -12.457 1.00 92.94 86 TYR A O 1
ATOM 654 N N . ILE A 1 87 ? 5.215 4.376 -11.992 1.00 91.88 87 ILE A N 1
ATOM 655 C CA . ILE A 1 87 ? 5.547 4.347 -10.559 1.00 91.88 87 ILE A CA 1
ATOM 656 C C . ILE A 1 87 ? 7.052 4.147 -10.368 1.00 91.88 87 ILE A C 1
ATOM 658 O O . ILE A 1 87 ? 7.685 4.898 -9.626 1.00 91.88 87 ILE A O 1
ATOM 662 N N . ARG A 1 88 ? 7.647 3.189 -11.084 1.00 89.12 88 ARG A N 1
ATOM 663 C CA . ARG A 1 88 ? 9.092 2.941 -11.057 1.00 89.12 88 ARG A CA 1
ATOM 664 C C . ARG A 1 88 ? 9.883 4.201 -11.400 1.00 89.12 88 ARG A C 1
ATOM 666 O O . ARG A 1 88 ? 10.810 4.550 -10.672 1.00 89.12 88 ARG A O 1
ATOM 673 N N . GLN A 1 89 ? 9.499 4.909 -12.459 1.00 89.31 89 GLN A N 1
ATOM 674 C CA . GLN A 1 89 ? 10.162 6.146 -12.865 1.00 89.31 89 GLN A CA 1
ATOM 675 C C . GLN A 1 89 ? 10.096 7.217 -11.763 1.00 89.31 89 GLN A C 1
ATOM 677 O O . GLN A 1 89 ? 11.122 7.795 -11.406 1.00 89.31 89 GLN A O 1
ATOM 682 N N . LYS A 1 90 ? 8.927 7.413 -11.138 1.00 88.19 90 LYS A N 1
ATOM 683 C CA . LYS A 1 90 ? 8.775 8.331 -9.996 1.00 88.19 90 LYS A CA 1
ATOM 684 C C . LYS A 1 90 ? 9.639 7.960 -8.795 1.00 88.19 90 LYS A C 1
ATOM 686 O O . LYS A 1 90 ? 10.182 8.840 -8.123 1.00 88.19 90 LYS A O 1
ATOM 691 N N . MET A 1 91 ? 9.759 6.666 -8.505 1.00 84.56 91 MET A N 1
ATOM 692 C CA . MET A 1 91 ? 10.610 6.182 -7.418 1.00 84.56 91 MET A CA 1
ATOM 693 C C . MET A 1 91 ? 12.082 6.510 -7.675 1.00 84.56 91 MET A C 1
ATOM 695 O O . MET A 1 91 ? 12.778 6.924 -6.751 1.00 84.56 91 MET A O 1
ATOM 699 N N . ILE A 1 92 ? 12.543 6.347 -8.918 1.00 84.25 92 ILE A N 1
ATOM 700 C CA . ILE A 1 92 ? 13.911 6.682 -9.329 1.00 84.25 92 ILE A CA 1
ATOM 701 C C . ILE A 1 92 ? 14.154 8.186 -9.189 1.00 84.25 92 ILE A C 1
ATOM 703 O O . ILE A 1 92 ? 15.141 8.588 -8.578 1.00 84.25 92 ILE A O 1
ATOM 707 N N . GLU A 1 93 ? 13.235 9.014 -9.690 1.00 84.44 93 GLU A N 1
ATOM 708 C CA . GLU A 1 93 ? 13.320 10.477 -9.596 1.00 84.44 93 GLU A CA 1
ATOM 709 C C . GLU A 1 93 ? 13.387 10.958 -8.143 1.00 84.44 93 GLU A C 1
ATOM 711 O O . GLU A 1 93 ? 14.205 11.810 -7.810 1.00 84.44 93 GLU A O 1
ATOM 716 N N . SER A 1 94 ? 12.584 10.361 -7.258 1.00 78.31 94 SER A N 1
ATOM 717 C CA . SER A 1 94 ? 12.557 10.707 -5.829 1.00 78.31 94 SER A CA 1
ATOM 718 C C . SER A 1 94 ? 13.817 10.275 -5.068 1.00 78.31 94 SER A C 1
ATOM 720 O O . SER A 1 94 ? 14.073 10.775 -3.974 1.00 78.31 94 SER A O 1
ATOM 722 N N . ALA A 1 95 ? 14.584 9.326 -5.612 1.00 72.31 95 ALA A N 1
ATOM 723 C CA . ALA A 1 95 ? 15.803 8.797 -5.004 1.00 72.31 95 ALA A CA 1
ATOM 724 C C . ALA A 1 95 ? 17.085 9.507 -5.482 1.00 72.31 95 ALA A C 1
ATOM 726 O O . ALA A 1 95 ? 18.137 9.337 -4.861 1.00 72.31 95 ALA A O 1
ATOM 727 N N . MET A 1 96 ? 17.025 10.292 -6.564 1.00 68.88 96 MET A N 1
ATOM 728 C CA . MET A 1 96 ? 18.171 11.065 -7.045 1.00 68.88 96 MET A CA 1
ATOM 729 C C . MET A 1 96 ? 18.341 12.353 -6.221 1.00 68.88 96 MET A C 1
ATOM 731 O O . MET A 1 96 ? 17.379 13.104 -6.060 1.00 68.88 96 MET A O 1
ATOM 735 N N . PRO A 1 97 ? 19.546 12.647 -5.697 1.00 59.69 97 PRO A N 1
ATOM 736 C CA . PRO A 1 97 ? 19.815 13.936 -5.072 1.00 59.69 97 PRO A CA 1
ATOM 737 C C . PRO A 1 97 ? 19.757 15.040 -6.138 1.00 59.69 97 PRO A C 1
ATOM 739 O O . PRO A 1 97 ? 20.392 14.915 -7.188 1.00 59.69 97 PRO A O 1
ATOM 742 N N . GLY A 1 98 ? 18.963 16.080 -5.869 1.00 54.31 98 GLY A N 1
ATOM 743 C CA . GLY A 1 98 ? 18.905 17.302 -6.679 1.00 54.31 98 GLY A CA 1
ATOM 744 C C . GLY A 1 98 ? 20.149 18.174 -6.562 1.00 54.31 98 GLY A C 1
ATOM 745 O O . GLY A 1 98 ? 20.938 17.974 -5.608 1.00 54.31 98 GLY A O 1
#

Sequence (98 aa):
MELVEGPETGVPATERAVALVEMAMERSVIFDLDTPDVVHGLPARRNGVKIKPPLTIAEEQLDRALDVFEAVLEEAVCLPASALEYIRQKMIESAMPG

pLDDT: mean 86.61, std 10.04, range [54.31, 97.31]

Foldseek 3Di:
DFDALDPVVSAGPQLLQVQLQVQLVVVVAHKAWPDFDQDPLAGGRRGDIHDDDPPDDDPVRVVSNVVSSVVSNVVSNPDDPVSSVVSRVVRSVVSDDD